Protein AF-A0A165Q2B5-F1 (afdb_monomer)

Nearest PDB structures (foldseek):
  4tl8-assembly1_B  TM=6.111E-01  e=4.182E-02  Synechococcus elongatus PCC 7942 = FACHB-805
  4tle-assembly1_E  TM=6.209E-01  e=4.463E-02  Synechococcus elongatus PCC 7942 = FACHB-805
  1ve2-assembly1_A  TM=5.602E-01  e=1.633E-01  Thermus thermophilus
  2d3w-assembly1_C  TM=3.473E-01  e=1.107E-01  Escherichia coli
  4dja-assembly1_A  TM=4.461E-01  e=8.543E+00  Agrobacterium fabrum str. C58

Structure (mmCIF, N/CA/C/O backbone):
data_AF-A0A165Q2B5-F1
#
_entry.id   AF-A0A165Q2B5-F1
#
loop_
_atom_site.group_PDB
_atom_site.id
_atom_site.type_symbol
_atom_site.label_atom_id
_atom_site.label_alt_id
_atom_site.label_comp_id
_atom_site.label_asym_id
_atom_site.label_entity_id
_atom_site.label_seq_id
_atom_site.pdbx_PDB_ins_code
_atom_site.Cartn_x
_atom_site.Cartn_y
_atom_site.Cartn_z
_atom_site.occupancy
_atom_site.B_iso_or_equiv
_atom_site.auth_seq_id
_atom_site.auth_comp_id
_atom_site.auth_asym_id
_atom_site.auth_atom_id
_atom_site.pdbx_PDB_model_num
ATOM 1 N N . MET A 1 1 ? -5.079 -9.670 -2.281 1.00 87.12 1 MET A N 1
ATOM 2 C CA . MET A 1 1 ? -4.135 -8.729 -2.909 1.00 87.12 1 MET A CA 1
ATOM 3 C C . MET A 1 1 ? -4.652 -8.369 -4.278 1.00 87.12 1 MET A C 1
ATOM 5 O O . MET A 1 1 ? -5.017 -9.271 -5.028 1.00 87.12 1 MET A O 1
ATOM 9 N N . LEU A 1 2 ? -4.683 -7.080 -4.603 1.00 88.69 2 LEU A N 1
ATOM 10 C CA . LEU A 1 2 ? -4.936 -6.594 -5.955 1.00 88.69 2 LEU A CA 1
ATOM 11 C C . LEU A 1 2 ? -3.607 -6.193 -6.600 1.00 88.69 2 LEU A C 1
ATOM 13 O O . LEU A 1 2 ? -2.816 -5.466 -6.005 1.00 88.69 2 LEU A O 1
ATOM 17 N N . VAL A 1 3 ? -3.379 -6.659 -7.824 1.00 87.19 3 VAL A N 1
ATOM 18 C CA . VAL A 1 3 ? -2.212 -6.299 -8.630 1.00 87.19 3 VAL A CA 1
ATOM 19 C C . VAL A 1 3 ? -2.683 -5.518 -9.847 1.00 87.19 3 VAL A C 1
ATOM 21 O O . VAL A 1 3 ? -3.522 -5.998 -10.606 1.00 87.19 3 VAL A O 1
ATOM 24 N N . ILE A 1 4 ? -2.127 -4.325 -10.040 1.00 87.50 4 ILE A N 1
ATOM 25 C CA . ILE A 1 4 ? -2.413 -3.452 -11.175 1.00 87.50 4 ILE A CA 1
ATOM 26 C C . ILE A 1 4 ? -1.192 -3.460 -12.093 1.00 87.50 4 ILE A C 1
ATOM 28 O O . ILE A 1 4 ? -0.169 -2.841 -11.798 1.00 87.50 4 ILE A O 1
ATOM 32 N N . LEU A 1 5 ? -1.310 -4.166 -13.214 1.00 85.75 5 LEU A N 1
ATOM 33 C 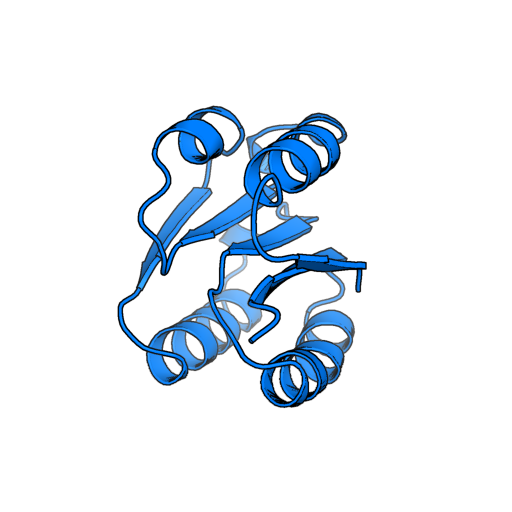CA . LEU A 1 5 ? -0.276 -4.253 -14.242 1.00 85.75 5 LEU A CA 1
ATOM 34 C C . LEU A 1 5 ? -0.553 -3.235 -15.356 1.00 85.75 5 LEU A C 1
ATOM 36 O O . LEU A 1 5 ? -1.687 -3.119 -15.819 1.00 85.75 5 LEU A O 1
ATOM 40 N N . GLY A 1 6 ? 0.477 -2.527 -15.821 1.00 82.75 6 GLY A N 1
ATOM 41 C CA .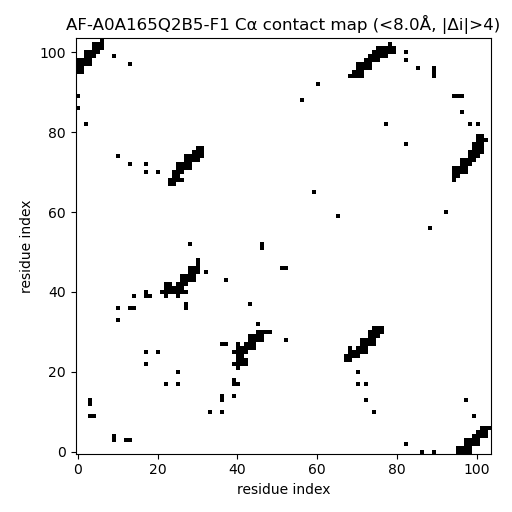 GLY A 1 6 ? 0.359 -1.733 -17.045 1.00 82.75 6 GLY A CA 1
ATOM 42 C C . GLY A 1 6 ? 1.497 -0.749 -17.296 1.00 82.75 6 GLY A C 1
ATOM 43 O O . GLY A 1 6 ? 2.226 -0.353 -16.384 1.00 82.75 6 GLY A O 1
ATOM 44 N N . LYS A 1 7 ? 1.619 -0.299 -18.549 1.00 78.94 7 LYS A N 1
ATOM 45 C CA . LYS A 1 7 ? 2.616 0.707 -18.962 1.00 78.94 7 LYS A CA 1
ATOM 46 C C . LYS A 1 7 ? 2.248 2.125 -18.512 1.00 78.94 7 LYS A C 1
ATOM 48 O O . LYS A 1 7 ? 3.129 2.874 -18.103 1.00 78.94 7 LYS A O 1
ATOM 53 N N . SER A 1 8 ? 0.959 2.471 -18.507 1.00 81.12 8 SER A N 1
ATOM 54 C CA . SER A 1 8 ? 0.424 3.778 -18.089 1.00 81.12 8 SER A CA 1
ATOM 55 C C . SER A 1 8 ? -0.939 3.636 -17.390 1.00 81.12 8 SER A C 1
ATOM 57 O O . SER A 1 8 ? -1.549 2.569 -17.413 1.00 81.12 8 SER A O 1
ATOM 59 N N . GLY A 1 9 ? -1.408 4.691 -16.709 1.00 83.44 9 GLY A N 1
ATOM 60 C CA . GLY A 1 9 ? -2.756 4.748 -16.114 1.00 83.44 9 GLY A CA 1
ATOM 61 C C . GLY A 1 9 ? -2.954 4.012 -14.780 1.00 83.44 9 GLY A C 1
ATOM 62 O O . GLY A 1 9 ? -4.044 4.079 -14.214 1.00 83.44 9 GLY A O 1
ATOM 63 N N . LYS A 1 10 ? -1.916 3.361 -14.240 1.00 88.00 10 LYS A N 1
ATOM 64 C CA . LYS A 1 10 ? -1.974 2.604 -12.976 1.00 88.00 10 LYS A CA 1
ATOM 65 C C . LYS A 1 10 ? -2.413 3.460 -11.784 1.00 88.00 10 LYS A C 1
ATOM 67 O O . LYS A 1 10 ? -3.297 3.043 -11.039 1.00 88.00 10 LYS A O 1
ATOM 72 N N . SER A 1 11 ? -1.891 4.682 -11.666 1.00 85.31 11 SER A N 1
ATOM 73 C CA . SER A 1 11 ? -2.224 5.593 -10.564 1.00 85.31 11 SER A CA 1
ATOM 74 C C . SER A 1 11 ? -3.708 6.000 -10.559 1.00 85.31 11 SER A C 1
ATOM 76 O O . SER A 1 11 ? -4.278 6.194 -9.496 1.00 85.31 11 SER A O 1
ATOM 78 N N . ARG A 1 12 ? -4.397 6.016 -11.713 1.00 88.19 12 ARG A N 1
ATOM 79 C CA . ARG A 1 12 ? -5.855 6.262 -11.771 1.00 88.19 12 ARG A CA 1
ATOM 80 C C . ARG A 1 12 ? -6.669 5.095 -11.202 1.00 88.19 12 ARG A C 1
ATOM 82 O O . ARG A 1 12 ? -7.736 5.300 -10.626 1.00 88.19 12 ARG A O 1
ATOM 89 N N . ILE A 1 13 ? -6.192 3.865 -11.390 1.00 89.81 13 ILE A N 1
ATOM 90 C CA . ILE A 1 13 ? -6.821 2.674 -10.806 1.00 89.81 13 ILE A CA 1
ATOM 91 C C . ILE A 1 13 ? -6.539 2.640 -9.301 1.00 89.81 13 ILE A C 1
ATOM 93 O O . ILE A 1 13 ? -7.468 2.418 -8.531 1.00 89.81 13 ILE A O 1
ATOM 97 N N . LEU A 1 14 ? -5.304 2.947 -8.883 1.00 89.62 14 LEU A N 1
ATOM 98 C CA . LEU A 1 14 ? -4.959 3.117 -7.467 1.00 89.62 14 LEU A CA 1
ATOM 99 C C . LEU A 1 14 ? -5.856 4.147 -6.782 1.00 89.62 14 LEU A C 1
ATOM 101 O O . LEU A 1 14 ? -6.464 3.843 -5.764 1.00 89.62 14 LEU A O 1
ATOM 105 N N . GLU A 1 15 ? -6.004 5.329 -7.378 1.00 91.31 15 GLU A N 1
ATOM 106 C CA . GLU A 1 15 ? -6.861 6.395 -6.865 1.00 91.31 15 GLU A CA 1
ATOM 107 C C . GLU A 1 15 ? -8.302 5.909 -6.642 1.00 91.31 15 GLU A C 1
ATOM 109 O O . GLU A 1 15 ? -8.910 6.185 -5.608 1.00 91.31 15 GLU A O 1
ATOM 114 N N . ARG A 1 16 ? -8.854 5.152 -7.598 1.00 92.38 16 ARG A N 1
ATOM 115 C CA . ARG A 1 16 ? -10.198 4.576 -7.478 1.00 92.38 16 ARG A CA 1
ATOM 116 C C . ARG A 1 16 ? -10.295 3.591 -6.312 1.00 92.38 16 ARG A C 1
ATOM 118 O O . ARG A 1 16 ? -11.295 3.621 -5.600 1.00 92.38 16 ARG A O 1
ATOM 125 N N . GLU A 1 17 ? -9.294 2.734 -6.128 1.00 93.38 17 GLU A N 1
ATOM 126 C CA . GLU A 1 17 ? -9.267 1.773 -5.020 1.00 93.38 17 GLU A CA 1
ATOM 127 C C . GLU A 1 17 ? -9.129 2.473 -3.664 1.00 93.38 17 GLU A C 1
ATOM 129 O O . GLU A 1 17 ? -9.840 2.119 -2.727 1.00 93.38 17 GLU A O 1
ATOM 134 N N . MET A 1 18 ? -8.281 3.502 -3.570 1.00 93.88 18 MET A N 1
ATOM 135 C CA . MET A 1 18 ? -8.098 4.293 -2.348 1.00 93.88 18 MET A CA 1
ATOM 136 C C . MET A 1 18 ? -9.382 5.022 -1.949 1.00 93.88 18 MET A C 1
ATOM 138 O O . MET A 1 18 ? -9.757 5.014 -0.783 1.00 93.88 18 MET A O 1
ATOM 142 N N . LYS A 1 19 ? -10.112 5.592 -2.918 1.00 94.12 19 LYS A N 1
ATOM 143 C CA . LYS A 1 19 ? -11.388 6.292 -2.678 1.00 94.12 19 LYS A CA 1
ATOM 144 C C . LYS A 1 19 ? -12.507 5.402 -2.130 1.00 94.12 19 LYS A C 1
ATOM 146 O O . LYS A 1 19 ? -13.518 5.935 -1.682 1.00 94.12 19 LYS A O 1
ATOM 151 N N . ALA A 1 20 ? -12.357 4.078 -2.171 1.00 94.00 20 ALA A N 1
ATOM 152 C CA . ALA A 1 20 ? -13.305 3.164 -1.539 1.00 94.00 20 ALA A CA 1
ATOM 153 C C . ALA A 1 20 ? -13.160 3.114 -0.003 1.00 94.00 20 ALA A C 1
ATOM 155 O O . ALA A 1 20 ? -14.000 2.511 0.660 1.00 94.00 20 ALA A O 1
ATOM 156 N N . TYR A 1 21 ? -12.118 3.741 0.553 1.00 94.88 21 TYR A N 1
ATOM 157 C CA . TYR A 1 21 ? -11.798 3.771 1.977 1.00 94.88 21 TYR A CA 1
ATOM 158 C C . TYR A 1 21 ? -11.710 5.218 2.485 1.00 94.88 21 TYR A C 1
ATOM 160 O O . TYR A 1 21 ? -11.438 6.151 1.726 1.00 94.88 21 TYR A O 1
ATOM 168 N N . SER A 1 22 ? -11.918 5.411 3.791 1.00 95.94 22 SER A N 1
ATOM 169 C CA . SER A 1 22 ? -11.566 6.670 4.461 1.00 95.94 22 SER A CA 1
ATOM 170 C C . SER A 1 22 ? -10.048 6.862 4.457 1.00 95.94 22 SER A C 1
ATOM 172 O O . SER A 1 22 ? -9.306 5.884 4.547 1.00 95.94 22 SER A O 1
ATOM 174 N N . LYS A 1 23 ? -9.576 8.112 4.394 1.00 95.44 23 LYS A N 1
ATOM 175 C CA . LYS A 1 23 ? -8.143 8.429 4.251 1.00 95.44 23 LYS A CA 1
ATOM 176 C C . LYS A 1 23 ? -7.294 7.870 5.395 1.00 95.44 23 LYS A C 1
ATOM 178 O O . LYS A 1 23 ? -6.159 7.468 5.177 1.00 95.44 23 LYS A O 1
ATOM 183 N N . GLU A 1 24 ? -7.851 7.826 6.596 1.00 95.06 24 GLU A N 1
ATOM 184 C CA . GLU A 1 24 ? -7.224 7.342 7.829 1.00 95.06 24 GLU A CA 1
ATOM 185 C C . GLU A 1 24 ? -6.986 5.826 7.808 1.00 95.06 24 GLU A C 1
ATOM 187 O O . GLU A 1 24 ? -6.126 5.323 8.524 1.00 95.06 24 GLU A O 1
ATOM 192 N N . LYS A 1 25 ? -7.718 5.101 6.952 1.00 96.31 25 LYS A N 1
ATOM 193 C CA . LYS A 1 25 ? -7.642 3.641 6.808 1.00 96.31 25 LYS A CA 1
ATOM 194 C C . LYS A 1 25 ? -6.709 3.188 5.688 1.00 96.31 25 LYS A C 1
ATOM 196 O O . LYS A 1 25 ? -6.569 1.985 5.454 1.00 96.31 25 LYS A O 1
ATOM 201 N N . VAL A 1 26 ? -6.110 4.128 4.967 1.00 96.56 26 VAL A N 1
ATOM 202 C CA . VAL A 1 26 ? -5.217 3.858 3.842 1.00 96.56 26 VAL A CA 1
ATOM 203 C C . VAL A 1 26 ? -3.804 4.246 4.251 1.00 96.56 26 VAL A C 1
ATOM 205 O O . VAL A 1 26 ? -3.600 5.293 4.848 1.00 96.56 26 VAL A O 1
ATOM 208 N N . LEU A 1 27 ? -2.828 3.408 3.920 1.00 95.38 27 LEU A N 1
ATOM 209 C CA . LEU A 1 27 ? -1.409 3.736 3.968 1.00 95.38 27 LEU A CA 1
ATOM 210 C C . LEU A 1 27 ? -0.848 3.681 2.553 1.00 95.38 27 LEU A C 1
ATOM 212 O O . LEU A 1 27 ? -0.976 2.660 1.881 1.00 95.38 27 LEU A O 1
ATOM 216 N N . LEU A 1 28 ? -0.207 4.761 2.115 1.00 94.62 28 LEU A N 1
ATOM 217 C CA . LEU A 1 28 ? 0.538 4.809 0.863 1.00 94.62 28 LEU A CA 1
ATOM 218 C C . LEU A 1 28 ? 2.031 4.643 1.150 1.00 94.62 28 LEU A C 1
ATOM 220 O O . LEU A 1 28 ? 2.619 5.446 1.874 1.00 94.62 28 LEU A O 1
ATOM 224 N N . ILE A 1 29 ? 2.635 3.620 0.553 1.00 92.62 29 ILE A N 1
ATOM 225 C CA . ILE A 1 29 ? 4.083 3.434 0.491 1.00 92.62 29 ILE A CA 1
ATOM 226 C C . ILE A 1 29 ? 4.501 3.751 -0.944 1.00 92.62 29 ILE A C 1
ATOM 228 O O . ILE A 1 29 ? 4.219 2.987 -1.873 1.00 92.62 29 ILE A O 1
ATOM 232 N N . ASP A 1 30 ? 5.117 4.916 -1.114 1.00 88.25 30 ASP A N 1
ATOM 233 C CA . ASP A 1 30 ? 5.421 5.510 -2.412 1.00 88.25 30 ASP A CA 1
ATOM 234 C C . ASP A 1 30 ? 6.908 5.348 -2.761 1.00 88.25 30 ASP A C 1
ATOM 236 O O . ASP A 1 30 ? 7.775 5.860 -2.051 1.00 88.25 30 ASP A O 1
ATOM 240 N N . LEU A 1 31 ? 7.197 4.635 -3.856 1.00 84.19 31 LEU A N 1
ATOM 241 C CA . LEU A 1 31 ? 8.551 4.501 -4.425 1.00 84.19 31 LEU A CA 1
ATOM 242 C C . LEU A 1 31 ? 8.708 5.283 -5.729 1.00 84.19 31 LEU A C 1
ATOM 244 O O . LEU A 1 31 ? 9.810 5.381 -6.266 1.00 84.19 31 LEU A O 1
ATOM 248 N N . VAL A 1 32 ? 7.608 5.765 -6.303 1.00 81.81 32 VAL A N 1
ATOM 249 C CA . VAL A 1 32 ? 7.580 6.354 -7.648 1.00 81.81 32 VAL A CA 1
ATOM 250 C C . VAL A 1 32 ? 7.506 7.878 -7.574 1.00 81.81 32 VAL A C 1
ATOM 252 O O . VAL A 1 32 ? 7.954 8.554 -8.500 1.00 81.81 32 VAL A O 1
ATOM 255 N N . GLY A 1 33 ? 6.995 8.420 -6.471 1.00 78.19 33 GLY A N 1
ATOM 256 C CA . GLY A 1 33 ? 6.795 9.841 -6.255 1.00 78.19 33 GLY A CA 1
ATOM 257 C C . GLY A 1 33 ? 5.580 10.336 -7.025 1.00 78.19 33 GLY A C 1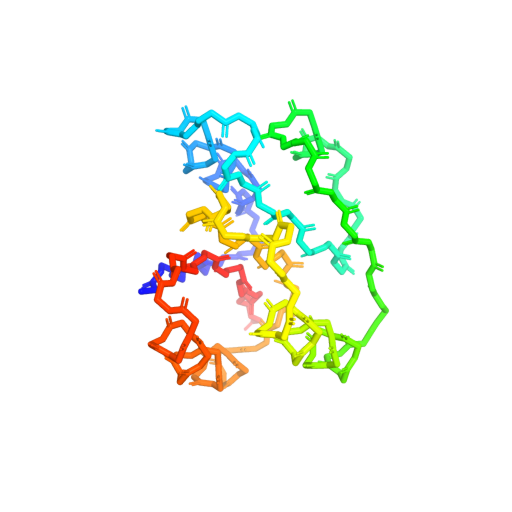
ATOM 258 O O . GLY A 1 33 ? 5.738 11.133 -7.949 1.00 78.19 33 GLY A O 1
ATOM 259 N N . VAL A 1 34 ? 4.372 9.877 -6.674 1.00 77.94 34 VAL A N 1
ATOM 260 C CA . VAL A 1 34 ? 3.121 10.334 -7.312 1.00 77.94 34 VAL A CA 1
ATOM 261 C C . VAL A 1 34 ? 2.302 11.190 -6.338 1.00 77.94 34 VAL A C 1
ATOM 263 O O . VAL A 1 34 ? 1.440 10.682 -5.614 1.00 77.94 34 VAL A O 1
ATOM 266 N N . PRO A 1 35 ? 2.478 12.530 -6.362 1.00 79.44 35 PRO A N 1
ATOM 267 C CA . PRO A 1 35 ? 1.829 13.437 -5.414 1.00 79.44 35 PRO A CA 1
ATOM 268 C C . PRO A 1 35 ? 0.301 13.352 -5.410 1.00 79.44 35 PRO A C 1
ATOM 270 O O . PRO A 1 35 ? -0.336 13.603 -4.390 1.00 79.44 35 PRO A O 1
ATOM 273 N N . ALA A 1 36 ? -0.308 12.985 -6.543 1.00 83.19 36 ALA A N 1
ATOM 274 C CA . ALA A 1 36 ? -1.760 12.904 -6.672 1.00 83.19 36 ALA A CA 1
ATOM 275 C C . ALA A 1 36 ? -2.390 11.909 -5.678 1.00 83.19 36 ALA A C 1
ATOM 277 O O . ALA A 1 36 ? -3.471 12.173 -5.145 1.00 83.19 36 ALA A O 1
ATOM 278 N N . LEU A 1 37 ? -1.704 10.799 -5.381 1.00 87.56 37 LEU A N 1
ATOM 279 C CA . LEU A 1 37 ? -2.219 9.758 -4.490 1.00 87.56 37 LEU A CA 1
ATOM 280 C C . LEU A 1 37 ? -2.176 10.163 -3.015 1.00 87.56 37 LEU A C 1
ATOM 282 O O . LEU A 1 37 ? -3.029 9.728 -2.242 1.00 87.56 37 LEU A O 1
ATOM 286 N N . GLN A 1 38 ? -1.256 11.050 -2.631 1.00 89.69 38 GLN A N 1
ATOM 287 C CA . GLN A 1 38 ? -1.102 11.504 -1.244 1.00 89.69 38 GLN A CA 1
ATOM 288 C C . GLN A 1 38 ? -2.381 12.161 -0.711 1.00 89.69 38 GLN A C 1
ATOM 290 O O . GLN A 1 38 ? -2.724 12.026 0.457 1.00 89.69 38 GLN A O 1
ATOM 295 N N . SER A 1 39 ? -3.158 12.811 -1.584 1.00 90.69 39 SER A N 1
ATOM 296 C CA . SER A 1 39 ? -4.424 13.443 -1.198 1.00 90.69 39 SER A CA 1
ATOM 297 C C . SER A 1 39 ? -5.516 12.452 -0.754 1.00 90.69 39 SER A C 1
ATOM 299 O O . SER A 1 39 ? -6.523 12.879 -0.180 1.00 90.69 39 SER A O 1
ATOM 301 N N . HIS A 1 40 ? -5.331 11.148 -0.987 1.00 92.75 40 HIS A N 1
ATOM 302 C CA . HIS A 1 40 ? -6.290 10.078 -0.687 1.00 92.75 40 HIS A CA 1
ATOM 303 C C . HIS A 1 40 ? -5.937 9.251 0.550 1.00 92.75 40 HIS A C 1
ATOM 305 O O . HIS A 1 40 ? -6.587 8.244 0.815 1.00 92.75 40 HIS A O 1
ATOM 311 N N . THR A 1 41 ? -4.943 9.679 1.319 1.00 93.69 41 THR A N 1
ATOM 312 C CA . THR A 1 41 ? -4.485 8.976 2.514 1.00 93.69 41 THR A CA 1
ATOM 313 C C . THR A 1 41 ? -4.069 9.973 3.597 1.00 93.69 41 THR A C 1
ATOM 315 O O . THR A 1 41 ? -3.621 11.075 3.289 1.00 93.69 41 THR A O 1
ATOM 318 N N . ALA A 1 42 ? -4.244 9.606 4.866 1.00 92.38 42 ALA A N 1
ATOM 319 C CA . ALA A 1 42 ? -3.669 10.334 5.999 1.00 92.38 42 ALA A CA 1
ATOM 320 C C . ALA A 1 42 ? -2.246 9.846 6.329 1.00 92.38 42 ALA A C 1
ATOM 322 O O . ALA A 1 42 ? -1.490 10.550 6.992 1.00 92.38 42 ALA A O 1
ATOM 323 N N . TRP A 1 43 ? -1.875 8.662 5.833 1.00 92.56 43 TRP A N 1
ATOM 324 C CA . TRP A 1 43 ? -0.596 8.014 6.086 1.00 92.56 43 TRP A CA 1
ATOM 325 C C . TRP A 1 43 ? 0.158 7.842 4.768 1.00 92.56 43 TRP A C 1
ATOM 327 O O . TRP A 1 43 ? -0.259 7.090 3.882 1.00 92.56 43 TRP A O 1
ATOM 337 N N . THR A 1 44 ? 1.266 8.561 4.612 1.00 93.00 44 THR A N 1
ATOM 338 C CA . THR A 1 44 ? 2.161 8.430 3.458 1.00 93.00 44 THR A CA 1
ATOM 339 C C . THR A 1 44 ? 3.585 8.294 3.950 1.00 93.00 44 THR A C 1
ATOM 341 O O . THR A 1 44 ? 4.042 9.111 4.744 1.00 93.00 44 THR A O 1
ATOM 344 N N . THR A 1 45 ? 4.283 7.305 3.407 1.00 91.44 45 THR A N 1
ATOM 345 C CA . THR A 1 45 ? 5.724 7.157 3.553 1.00 91.44 45 THR A CA 1
ATOM 346 C C . THR A 1 45 ? 6.343 6.996 2.177 1.00 91.44 45 THR A C 1
ATOM 348 O O . THR A 1 45 ? 5.888 6.185 1.370 1.00 91.44 45 THR A O 1
ATOM 351 N N . SER A 1 46 ? 7.399 7.759 1.923 1.00 89.69 46 SER A N 1
ATOM 352 C CA . SER A 1 46 ? 8.265 7.562 0.766 1.00 89.69 46 SER A CA 1
ATOM 353 C C . SER A 1 46 ? 9.409 6.630 1.134 1.00 89.69 46 SER A C 1
ATOM 355 O O . SER A 1 46 ? 9.988 6.764 2.211 1.00 89.69 46 SER A O 1
ATOM 357 N N . VAL A 1 47 ? 9.745 5.707 0.240 1.00 88.19 47 VAL A N 1
ATOM 358 C CA . VAL A 1 47 ? 10.930 4.855 0.388 1.00 88.19 47 VAL A CA 1
ATOM 359 C C . VAL A 1 47 ? 11.686 4.750 -0.932 1.00 88.19 47 VAL A C 1
ATOM 361 O O . VAL A 1 47 ? 11.124 5.002 -1.996 1.00 88.19 47 VAL A O 1
ATOM 364 N N . GLU A 1 48 ? 12.965 4.386 -0.873 1.00 85.00 48 GLU A N 1
ATOM 365 C CA . GLU A 1 48 ? 13.839 4.370 -2.053 1.00 85.00 48 GLU A CA 1
ATOM 366 C C . GLU A 1 48 ? 14.059 2.955 -2.596 1.00 85.00 48 GLU A C 1
ATOM 368 O O . GLU A 1 48 ? 14.265 2.761 -3.797 1.00 85.00 48 GLU A O 1
ATOM 373 N N . THR A 1 49 ?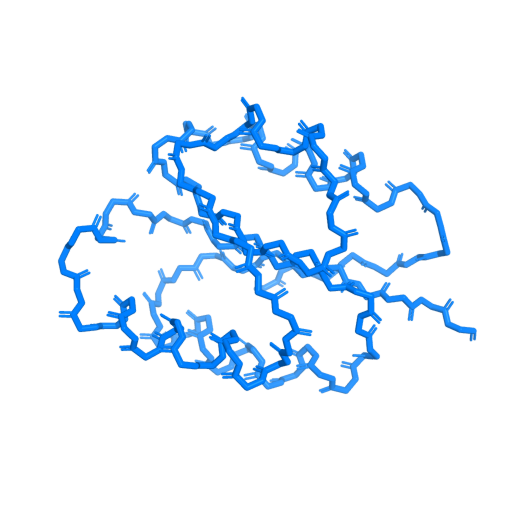 13.998 1.946 -1.725 1.00 86.31 49 THR A N 1
ATOM 374 C CA . THR A 1 49 ? 14.316 0.559 -2.067 1.00 86.31 49 THR A CA 1
ATOM 375 C C . THR A 1 49 ? 13.230 -0.423 -1.631 1.00 86.31 49 THR A C 1
ATOM 377 O O . THR A 1 49 ? 12.388 -0.146 -0.776 1.00 86.31 49 THR A O 1
ATOM 380 N N . TYR A 1 50 ? 13.263 -1.636 -2.190 1.00 84.38 50 TYR A N 1
ATOM 381 C CA . TYR A 1 50 ? 12.378 -2.716 -1.741 1.00 84.38 50 TYR A CA 1
ATOM 382 C C . TYR A 1 50 ? 12.697 -3.180 -0.316 1.00 84.38 50 TYR A C 1
ATOM 384 O O . TYR A 1 50 ? 11.795 -3.635 0.387 1.00 84.38 50 TYR A O 1
ATOM 392 N N . GLN A 1 51 ? 13.957 -3.076 0.120 1.00 87.25 51 GLN A N 1
ATOM 393 C CA . GLN A 1 51 ? 14.342 -3.395 1.493 1.00 87.25 51 GLN A CA 1
ATOM 394 C C . GLN A 1 51 ? 13.677 -2.446 2.492 1.00 87.25 51 GLN A C 1
ATOM 396 O O . GLN A 1 51 ? 13.186 -2.909 3.521 1.00 87.25 51 GLN A O 1
ATOM 401 N N . ASP A 1 52 ? 13.580 -1.160 2.156 1.00 90.00 52 ASP A N 1
ATOM 402 C CA . ASP A 1 52 ? 12.918 -0.159 2.999 1.00 90.00 52 ASP A CA 1
ATOM 403 C C . ASP A 1 52 ? 11.430 -0.472 3.178 1.00 90.00 52 ASP A C 1
ATOM 405 O O . ASP A 1 52 ? 10.901 -0.379 4.284 1.00 90.00 52 ASP A O 1
ATOM 409 N N . VAL A 1 53 ? 10.759 -0.936 2.114 1.00 90.38 53 VAL A N 1
ATOM 410 C CA . VAL A 1 53 ? 9.374 -1.420 2.215 1.00 90.38 53 VAL A CA 1
ATOM 411 C C . VAL A 1 53 ? 9.281 -2.557 3.228 1.00 90.38 53 VAL A C 1
ATOM 413 O O . VAL A 1 53 ? 8.384 -2.568 4.062 1.00 90.38 53 VAL A O 1
ATOM 416 N N . VAL A 1 54 ? 10.179 -3.542 3.156 1.00 90.56 54 VAL A N 1
ATOM 417 C CA . VAL A 1 54 ? 10.136 -4.700 4.059 1.00 90.56 54 VAL A CA 1
ATOM 418 C C . VAL A 1 54 ? 10.376 -4.276 5.507 1.00 90.56 54 VAL A C 1
ATOM 420 O O . VAL A 1 54 ? 9.663 -4.751 6.389 1.00 90.56 54 VAL A O 1
ATOM 423 N N . ALA A 1 55 ? 11.324 -3.370 5.751 1.00 92.94 55 ALA A N 1
ATOM 424 C CA . ALA A 1 55 ? 11.561 -2.811 7.079 1.00 92.94 55 ALA A CA 1
ATOM 425 C C . ALA A 1 55 ? 10.311 -2.094 7.617 1.00 92.94 55 ALA A C 1
ATOM 427 O O . ALA A 1 55 ? 9.898 -2.341 8.748 1.00 92.94 55 ALA A O 1
ATOM 428 N N . LEU A 1 56 ? 9.646 -1.298 6.776 1.00 93.62 56 LEU A N 1
ATOM 429 C CA . LEU A 1 56 ? 8.407 -0.615 7.137 1.00 93.62 56 LEU A CA 1
ATOM 430 C C . LEU A 1 56 ? 7.267 -1.599 7.441 1.00 93.62 56 LEU A C 1
ATOM 432 O O . LEU A 1 56 ? 6.520 -1.408 8.394 1.00 93.62 56 LEU A O 1
ATOM 436 N N . LEU A 1 57 ? 7.138 -2.686 6.676 1.00 94.06 57 LEU A N 1
ATOM 437 C CA . LEU A 1 57 ? 6.138 -3.724 6.955 1.00 94.06 57 LEU A CA 1
ATOM 438 C C . LEU A 1 57 ? 6.401 -4.449 8.284 1.00 94.06 57 LEU A C 1
ATOM 440 O O . LEU A 1 57 ? 5.444 -4.807 8.970 1.00 94.06 57 LEU A O 1
ATOM 444 N N . MET A 1 58 ? 7.669 -4.642 8.664 1.00 94.31 58 MET A N 1
ATOM 445 C CA . MET A 1 58 ? 8.034 -5.170 9.985 1.00 94.31 58 MET A CA 1
ATOM 446 C C . MET A 1 58 ? 7.668 -4.198 11.111 1.00 94.31 58 MET A C 1
ATOM 448 O O . MET A 1 58 ? 7.198 -4.637 12.156 1.00 94.31 58 MET A O 1
ATOM 452 N N . GLU A 1 59 ? 7.856 -2.895 10.902 1.00 93.31 59 GLU A N 1
ATOM 453 C CA . GLU A 1 59 ? 7.448 -1.869 11.867 1.00 93.31 59 GLU A CA 1
ATOM 454 C C . GLU A 1 59 ? 5.924 -1.830 12.031 1.00 93.31 59 GLU A C 1
ATOM 456 O O . GLU A 1 59 ? 5.424 -1.845 13.154 1.00 93.31 59 GLU A O 1
ATOM 461 N N . ILE A 1 60 ? 5.180 -1.857 10.921 1.00 93.38 60 ILE A N 1
ATOM 462 C CA . ILE A 1 60 ? 3.709 -1.871 10.914 1.00 93.38 60 ILE A CA 1
ATOM 463 C C . ILE A 1 60 ? 3.158 -3.065 11.691 1.00 93.38 60 ILE A C 1
ATOM 465 O O . ILE A 1 60 ? 2.157 -2.932 12.387 1.00 93.38 60 ILE A O 1
ATOM 469 N N . GLU A 1 61 ? 3.795 -4.231 11.585 1.00 93.62 61 GLU A N 1
ATOM 470 C CA . GLU A 1 61 ? 3.382 -5.421 12.332 1.00 93.62 61 GLU A CA 1
ATOM 471 C C . GLU A 1 61 ? 3.460 -5.227 13.854 1.00 93.62 61 GLU A C 1
ATOM 473 O O . GLU A 1 61 ? 2.669 -5.810 14.590 1.00 93.62 61 GLU A O 1
ATOM 478 N N . GLN A 1 62 ? 4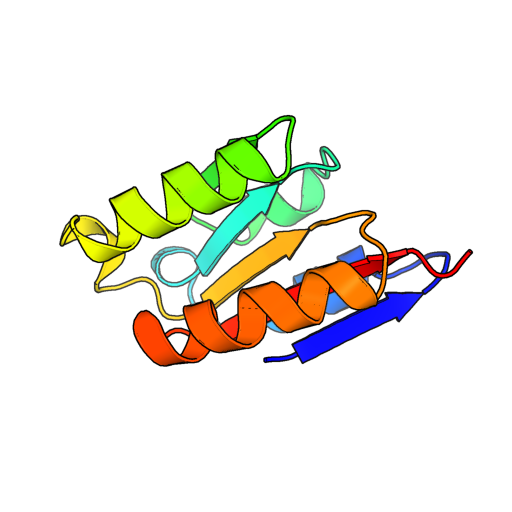.414 -4.426 14.329 1.00 92.44 62 GLN A N 1
ATOM 479 C CA . GLN A 1 62 ? 4.698 -4.241 15.754 1.00 92.44 62 GLN A CA 1
ATOM 480 C C . GLN A 1 62 ? 4.054 -2.978 16.338 1.00 92.44 62 GLN A C 1
ATOM 482 O O . GLN A 1 62 ? 4.117 -2.766 17.548 1.00 92.44 62 GLN A O 1
ATOM 487 N N . ASN A 1 63 ? 3.460 -2.126 15.500 1.00 91.62 63 ASN A N 1
ATOM 488 C CA . ASN A 1 63 ? 3.022 -0.791 15.882 1.00 91.62 63 ASN A CA 1
ATOM 489 C C . ASN A 1 63 ? 1.493 -0.652 15.816 1.00 91.62 63 ASN A C 1
ATOM 491 O O . ASN A 1 63 ? 0.887 -0.625 14.743 1.00 91.62 63 ASN A O 1
ATOM 495 N N . GLU A 1 64 ? 0.877 -0.495 16.990 1.00 88.94 64 GLU A N 1
ATOM 496 C CA . GLU A 1 64 ? -0.577 -0.405 17.157 1.00 88.94 64 GLU A CA 1
ATOM 497 C C . GLU A 1 64 ? -1.213 0.797 16.443 1.00 88.94 64 GLU A C 1
ATOM 499 O O . GLU A 1 64 ? -2.396 0.744 16.106 1.00 88.94 64 GLU A O 1
ATOM 504 N N . ASN A 1 65 ? -0.444 1.849 16.135 1.00 87.94 65 ASN A N 1
ATOM 505 C CA . ASN A 1 65 ? -0.951 3.015 15.403 1.00 87.94 65 ASN A CA 1
ATOM 506 C C . ASN A 1 65 ? -1.469 2.648 14.005 1.00 87.94 65 ASN A C 1
ATOM 508 O O . ASN A 1 65 ? -2.307 3.353 13.449 1.00 87.94 65 ASN A O 1
ATOM 512 N N . PHE A 1 66 ? -1.004 1.532 13.438 1.00 89.38 66 PHE A N 1
ATOM 513 C CA . PHE A 1 66 ? -1.463 1.048 12.141 1.00 89.38 66 PHE A CA 1
ATOM 514 C C .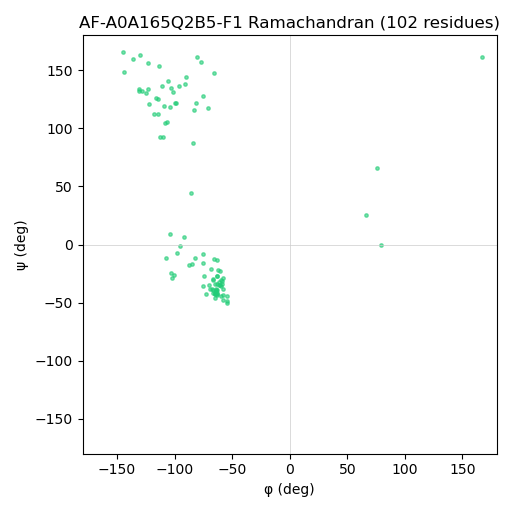 PHE A 1 66 ? -2.629 0.060 12.242 1.00 89.38 66 PHE A C 1
ATOM 516 O O . PHE A 1 66 ? -3.033 -0.495 11.219 1.00 89.38 66 PHE A O 1
ATOM 523 N N . ASN A 1 67 ? -3.206 -0.180 13.423 1.00 90.19 67 ASN A N 1
ATOM 524 C CA . ASN A 1 67 ? -4.347 -1.091 13.574 1.00 90.19 67 ASN A CA 1
ATOM 525 C C . ASN A 1 67 ? -5.575 -0.624 12.783 1.00 90.19 67 ASN A C 1
ATOM 527 O O . ASN A 1 67 ? -6.279 -1.452 12.210 1.00 90.19 67 ASN A O 1
ATOM 531 N N . GLU A 1 68 ? -5.789 0.690 12.685 1.00 92.31 68 GLU A N 1
ATOM 532 C CA . GLU A 1 68 ? -6.895 1.274 11.915 1.00 92.31 68 GLU A CA 1
ATOM 533 C C . GLU A 1 68 ? -6.663 1.243 10.396 1.00 92.31 68 GLU A C 1
ATOM 535 O O . GLU A 1 68 ? -7.610 1.384 9.620 1.00 92.31 68 GLU A O 1
ATOM 540 N N . VAL A 1 69 ? -5.420 1.026 9.949 1.00 95.31 69 VAL A N 1
ATOM 541 C CA . VAL A 1 69 ? -5.107 0.886 8.524 1.00 95.31 69 VAL A CA 1
ATOM 542 C C . VAL A 1 69 ? -5.655 -0.442 8.010 1.00 95.31 69 VAL A C 1
ATOM 544 O O . VAL A 1 69 ? -5.200 -1.516 8.404 1.00 95.31 69 VAL A O 1
ATOM 547 N N . GLU A 1 70 ? -6.584 -0.369 7.064 1.00 96.06 70 GLU A N 1
ATOM 548 C CA . GLU A 1 70 ? -7.203 -1.526 6.412 1.00 96.06 70 GLU A CA 1
ATOM 549 C C . GLU A 1 70 ? -6.593 -1.810 5.034 1.00 96.06 70 GLU A C 1
ATOM 551 O O . GLU A 1 70 ? -6.609 -2.955 4.576 1.00 96.06 70 GLU A O 1
ATOM 556 N N . MET A 1 71 ? -6.044 -0.787 4.369 1.00 95.94 71 MET A N 1
ATOM 557 C CA . MET A 1 71 ? -5.439 -0.890 3.042 1.00 95.94 71 MET A CA 1
ATOM 558 C C . MET A 1 71 ? -4.001 -0.372 3.046 1.00 95.94 71 MET A C 1
ATOM 560 O O . MET A 1 71 ? -3.746 0.757 3.452 1.00 95.94 71 MET A O 1
ATOM 564 N N . ILE A 1 72 ? -3.081 -1.166 2.498 1.00 95.12 72 ILE A N 1
ATOM 565 C CA . ILE A 1 72 ? -1.722 -0.740 2.164 1.00 95.12 72 ILE A CA 1
ATOM 566 C C . ILE A 1 72 ? -1.594 -0.672 0.641 1.00 95.12 72 ILE A C 1
ATOM 568 O O . ILE A 1 72 ? -1.759 -1.667 -0.070 1.00 95.12 72 ILE A O 1
ATOM 572 N N . VAL A 1 73 ? -1.303 0.524 0.145 1.00 93.44 73 VAL A N 1
ATOM 573 C CA . VAL A 1 73 ? -1.048 0.812 -1.260 1.00 93.44 73 VAL A CA 1
ATOM 574 C C . VAL A 1 73 ? 0.451 0.876 -1.487 1.00 93.44 73 VAL A C 1
ATOM 576 O O . VAL A 1 73 ? 1.153 1.673 -0.875 1.00 93.44 73 VAL A O 1
ATOM 579 N N . LEU A 1 74 ? 0.919 0.023 -2.384 1.00 89.81 74 LEU A N 1
ATOM 580 C CA . LEU A 1 74 ? 2.306 -0.140 -2.771 1.00 89.81 74 LEU A CA 1
ATOM 581 C C . LEU A 1 74 ? 2.456 0.331 -4.218 1.00 89.81 74 LEU A C 1
ATOM 583 O O . LEU A 1 74 ? 2.223 -0.433 -5.163 1.00 89.81 74 LEU A O 1
ATOM 587 N N . GLU A 1 75 ? 2.805 1.601 -4.411 1.00 84.31 75 GLU A N 1
ATOM 588 C CA . GLU A 1 75 ? 3.062 2.115 -5.755 1.00 84.31 75 GLU A CA 1
ATOM 589 C C . GLU A 1 75 ? 4.497 1.791 -6.159 1.00 84.31 75 GLU A C 1
ATOM 591 O O . GLU A 1 75 ? 5.432 2.554 -5.927 1.00 84.31 75 GLU A O 1
ATOM 596 N N . PHE A 1 76 ? 4.676 0.600 -6.727 1.00 76.75 76 PHE A N 1
ATOM 597 C CA . PHE A 1 76 ? 5.957 0.133 -7.229 1.00 76.75 76 PHE A CA 1
ATOM 598 C C . PHE A 1 76 ? 5.971 0.175 -8.756 1.00 76.75 76 PHE A C 1
ATOM 600 O O . PHE A 1 76 ? 5.023 -0.241 -9.423 1.00 76.75 76 PHE A O 1
ATOM 607 N N . ASN A 1 77 ? 7.093 0.571 -9.342 1.00 69.44 77 ASN A N 1
ATOM 608 C CA . ASN A 1 77 ? 7.422 0.189 -10.717 1.00 69.44 77 ASN A CA 1
ATOM 609 C C . ASN A 1 77 ? 8.112 -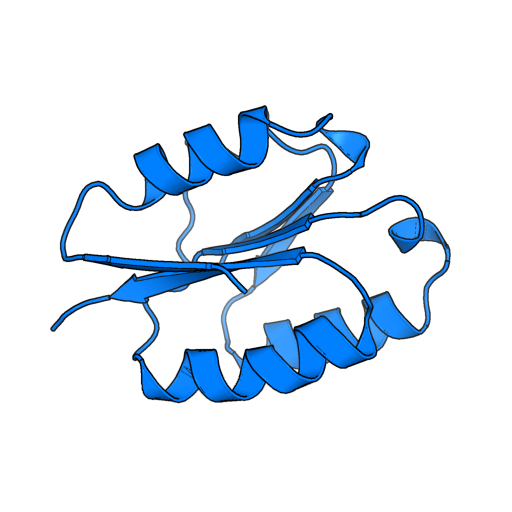1.187 -10.719 1.00 69.44 77 ASN A C 1
ATOM 611 O O . ASN A 1 77 ? 9.143 -1.389 -11.354 1.00 69.44 77 ASN A O 1
ATOM 615 N N . ALA A 1 78 ? 7.570 -2.130 -9.943 1.00 68.62 78 ALA A N 1
ATOM 616 C CA . ALA A 1 78 ? 8.172 -3.436 -9.717 1.00 68.62 78 ALA A CA 1
ATOM 617 C C . ALA A 1 78 ? 7.908 -4.413 -10.861 1.00 68.62 78 ALA A C 1
ATOM 619 O O . ALA A 1 78 ? 6.967 -4.247 -11.634 1.00 68.62 78 ALA A O 1
ATOM 620 N N . LYS A 1 79 ? 8.720 -5.476 -10.920 1.00 75.75 79 LYS A N 1
ATOM 621 C CA . LYS A 1 79 ? 8.452 -6.675 -11.727 1.00 75.75 79 LYS A CA 1
ATOM 622 C C . LYS A 1 79 ? 7.412 -7.565 -11.045 1.00 75.75 79 LYS A C 1
ATOM 624 O O . LYS A 1 79 ? 7.283 -7.558 -9.823 1.00 75.75 79 LYS A O 1
ATOM 629 N N . ILE A 1 80 ? 6.731 -8.409 -11.821 1.00 73.88 80 ILE A N 1
ATOM 630 C CA . ILE A 1 80 ? 5.667 -9.289 -11.306 1.00 73.88 80 ILE A CA 1
ATOM 631 C C . ILE A 1 80 ? 6.128 -10.266 -10.213 1.00 73.88 80 ILE A C 1
ATOM 633 O O . ILE A 1 80 ? 5.364 -10.602 -9.310 1.00 73.88 80 ILE A O 1
ATOM 637 N N . GLU A 1 81 ? 7.392 -10.688 -10.262 1.00 80.25 81 GLU A N 1
ATOM 638 C CA . GLU A 1 81 ? 8.011 -11.578 -9.272 1.00 80.25 81 GLU A CA 1
ATOM 639 C C . GLU A 1 81 ? 8.004 -10.967 -7.867 1.00 80.25 81 GLU A C 1
ATOM 641 O O . GLU A 1 81 ? 7.777 -11.671 -6.884 1.00 80.25 81 GLU A O 1
ATOM 646 N N . ILE A 1 82 ? 8.158 -9.644 -7.778 1.00 79.19 82 ILE A N 1
ATOM 647 C CA . ILE A 1 82 ? 8.206 -8.912 -6.514 1.00 79.19 82 ILE A CA 1
ATOM 648 C C . ILE A 1 82 ? 6.845 -8.951 -5.806 1.00 79.19 82 ILE A C 1
ATOM 650 O O . ILE A 1 82 ? 6.785 -9.148 -4.595 1.00 79.19 82 ILE A O 1
ATOM 654 N N . ALA A 1 83 ? 5.734 -8.867 -6.544 1.00 80.44 83 ALA A N 1
ATOM 655 C CA . ALA A 1 83 ? 4.402 -8.903 -5.940 1.00 80.44 83 ALA A CA 1
ATOM 656 C C . ALA A 1 83 ? 4.092 -10.224 -5.224 1.00 80.44 83 ALA A C 1
ATOM 658 O O . ALA A 1 83 ? 3.339 -10.227 -4.252 1.00 80.44 83 ALA A O 1
ATOM 659 N N . ARG A 1 84 ? 4.700 -11.346 -5.639 1.00 81.62 84 ARG A N 1
ATOM 660 C CA . ARG A 1 84 ? 4.513 -12.631 -4.944 1.00 81.62 84 ARG A CA 1
ATOM 661 C C . ARG A 1 84 ? 5.028 -12.589 -3.506 1.00 81.62 84 ARG A C 1
ATOM 663 O O . ARG A 1 84 ? 4.404 -13.201 -2.643 1.00 81.62 84 ARG A O 1
ATOM 670 N N . TYR A 1 85 ? 6.101 -11.843 -3.236 1.00 85.69 85 TYR A N 1
ATOM 671 C CA . TYR A 1 85 ? 6.637 -11.686 -1.880 1.00 85.69 85 TYR A CA 1
ATOM 672 C C . TYR A 1 85 ? 5.684 -10.929 -0.955 1.00 85.69 85 TYR A C 1
ATOM 674 O O . TYR A 1 85 ? 5.634 -11.212 0.236 1.00 85.69 85 TYR A O 1
ATOM 682 N N . TYR A 1 86 ? 4.883 -10.008 -1.487 1.00 88.75 86 TYR A N 1
ATOM 683 C CA . TYR A 1 86 ? 3.945 -9.227 -0.681 1.00 88.75 86 TYR A CA 1
ATOM 684 C C . TYR A 1 86 ? 2.632 -9.959 -0.379 1.00 88.75 86 TYR A C 1
ATOM 686 O O . TYR A 1 86 ? 1.902 -9.555 0.521 1.00 88.75 86 TYR A O 1
ATOM 694 N N . LEU A 1 87 ? 2.355 -11.086 -1.046 1.00 87.62 87 LEU A N 1
ATOM 695 C CA . LEU A 1 87 ? 1.190 -11.918 -0.732 1.00 87.62 87 LEU A CA 1
ATOM 696 C C . LEU A 1 87 ? 1.269 -12.515 0.686 1.00 87.62 87 LEU A C 1
ATOM 698 O O . LEU A 1 87 ? 0.250 -12.637 1.365 1.00 87.62 87 LEU A O 1
ATOM 702 N N . SER A 1 88 ? 2.462 -12.920 1.139 1.00 90.44 88 SER A N 1
ATOM 703 C CA . SER A 1 88 ? 2.640 -13.427 2.507 1.00 90.44 88 SER A CA 1
ATOM 704 C C . SER A 1 88 ? 2.470 -12.310 3.536 1.00 90.44 88 SER A C 1
ATOM 706 O O . SER A 1 88 ? 1.840 -12.537 4.566 1.00 90.44 88 SER A O 1
ATOM 708 N N . TRP A 1 89 ? 2.953 -11.104 3.228 1.00 93.69 89 TRP A N 1
ATOM 709 C CA . TRP A 1 89 ? 2.769 -9.915 4.059 1.00 93.69 89 TRP A CA 1
ATOM 710 C C . TRP A 1 89 ? 1.307 -9.505 4.196 1.00 93.69 89 TRP A C 1
ATOM 712 O O . TRP A 1 89 ? 0.864 -9.250 5.310 1.00 93.69 89 TRP A O 1
ATOM 722 N N . GLU A 1 90 ? 0.538 -9.522 3.105 1.00 93.56 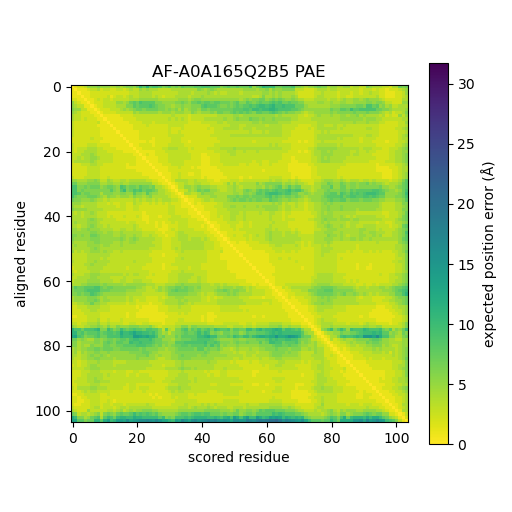90 GLU A N 1
ATOM 723 C CA . GLU A 1 90 ? -0.900 -9.236 3.147 1.00 93.56 90 GLU A CA 1
ATOM 724 C C . GLU A 1 90 ? -1.622 -10.144 4.154 1.00 93.56 90 GLU A C 1
ATOM 726 O O . GLU A 1 90 ? -2.353 -9.675 5.026 1.00 93.56 90 GLU A O 1
ATOM 731 N N . LYS A 1 91 ? -1.360 -11.455 4.075 1.00 91.75 91 LYS A N 1
ATOM 732 C CA . LYS A 1 91 ? -1.937 -12.443 4.996 1.00 91.75 91 LYS A CA 1
ATOM 733 C C . LYS A 1 91 ? -1.467 -12.238 6.431 1.00 91.75 91 LYS A C 1
ATOM 735 O O . LYS A 1 91 ? -2.270 -12.363 7.346 1.00 91.75 91 LYS A O 1
ATOM 740 N N . ARG A 1 92 ? -0.175 -11.956 6.613 1.00 93.50 92 ARG A N 1
ATOM 741 C CA . ARG A 1 92 ? 0.455 -11.785 7.925 1.00 93.50 92 ARG A CA 1
ATOM 742 C C . ARG A 1 92 ? -0.088 -10.566 8.666 1.00 93.50 92 ARG A C 1
ATOM 744 O O . ARG A 1 92 ? -0.363 -10.667 9.852 1.00 93.50 92 ARG A O 1
ATOM 751 N N . LEU A 1 93 ? -0.270 -9.450 7.963 1.00 94.38 93 LEU A N 1
ATOM 752 C CA . LEU A 1 93 ? -0.780 -8.209 8.548 1.00 94.38 93 LEU A CA 1
ATOM 753 C C . LEU A 1 93 ? -2.312 -8.157 8.612 1.00 94.38 93 LEU A C 1
ATOM 755 O O . LEU A 1 93 ? -2.855 -7.309 9.312 1.00 94.38 93 LEU A O 1
ATOM 759 N N . GLY A 1 94 ? -3.016 -9.015 7.865 1.00 93.94 94 GLY A N 1
ATOM 760 C CA . GLY A 1 94 ? -4.480 -9.000 7.803 1.00 93.94 94 GLY A CA 1
ATOM 761 C C . GLY A 1 94 ? -5.056 -7.735 7.155 1.00 93.94 94 GLY A C 1
ATOM 762 O O . GLY A 1 94 ? -6.184 -7.353 7.452 1.00 93.94 94 GLY A O 1
ATOM 763 N N . LYS A 1 95 ? -4.289 -7.072 6.281 1.00 94.75 95 LYS A N 1
ATOM 764 C CA . LYS A 1 95 ? -4.659 -5.818 5.595 1.00 94.75 95 LYS A CA 1
ATOM 765 C C . LYS A 1 95 ? -4.810 -6.075 4.101 1.00 94.75 95 LYS A C 1
ATOM 767 O O . LYS A 1 95 ? -4.153 -6.967 3.583 1.00 94.75 95 LYS A O 1
ATOM 772 N N . LYS A 1 96 ? -5.621 -5.301 3.375 1.00 95.44 96 LYS A N 1
ATOM 773 C CA . LYS A 1 96 ? -5.710 -5.391 1.904 1.00 95.44 96 LYS A CA 1
ATOM 774 C C . LYS A 1 96 ? -4.481 -4.746 1.274 1.00 95.44 96 LYS A C 1
ATOM 776 O O . LYS A 1 96 ? -4.187 -3.589 1.553 1.00 95.44 96 LYS A O 1
ATOM 781 N N . PHE A 1 97 ? -3.799 -5.455 0.381 1.00 94.56 97 PHE A N 1
ATOM 782 C CA . PHE A 1 97 ? -2.676 -4.899 -0.373 1.00 94.56 97 PHE A CA 1
ATOM 783 C C . PHE A 1 97 ? -3.107 -4.568 -1.801 1.00 94.56 97 PHE A C 1
ATOM 785 O O . PHE A 1 97 ? -3.745 -5.389 -2.473 1.00 94.56 97 PHE A O 1
ATOM 792 N N . VAL A 1 98 ? -2.724 -3.385 -2.280 1.00 92.50 98 VAL A N 1
ATOM 793 C CA . VAL A 1 98 ? -2.849 -2.990 -3.688 1.00 92.50 98 VAL A CA 1
ATOM 794 C C . VAL A 1 98 ? -1.470 -2.622 -4.202 1.00 92.50 98 VAL A C 1
ATOM 796 O O . VAL A 1 98 ? -0.838 -1.729 -3.654 1.00 92.50 98 VAL A O 1
ATOM 799 N N . ILE A 1 99 ? -0.999 -3.310 -5.239 1.00 89.56 99 ILE A N 1
ATOM 800 C CA . ILE A 1 99 ? 0.366 -3.151 -5.747 1.00 89.56 99 ILE A CA 1
ATOM 801 C C . ILE A 1 99 ? 0.323 -2.780 -7.219 1.00 89.56 99 ILE A C 1
ATOM 803 O O . ILE A 1 99 ? -0.379 -3.430 -7.998 1.00 89.56 99 ILE A O 1
ATOM 807 N N . THR A 1 100 ? 1.099 -1.780 -7.626 1.00 87.44 100 THR A N 1
ATOM 808 C CA . THR A 1 100 ? 1.361 -1.539 -9.048 1.00 87.44 100 THR A CA 1
ATOM 809 C C . THR A 1 100 ? 2.585 -2.301 -9.518 1.00 87.44 100 THR A C 1
ATOM 811 O O . THR A 1 100 ? 3.557 -2.478 -8.791 1.00 87.44 100 THR A O 1
ATOM 814 N N . ILE A 1 101 ? 2.526 -2.774 -10.756 1.00 83.25 101 ILE A N 1
ATOM 815 C CA . ILE A 1 101 ? 3.614 -3.499 -11.404 1.00 83.25 101 ILE A CA 1
ATOM 816 C C . ILE A 1 101 ? 3.831 -2.867 -12.772 1.00 83.25 101 ILE A C 1
ATOM 818 O O . ILE A 1 101 ? 2.873 -2.597 -13.506 1.00 83.25 101 ILE A O 1
ATOM 822 N N . GLN A 1 102 ? 5.092 -2.613 -13.107 1.00 78.88 102 GLN A N 1
ATOM 823 C CA . GLN A 1 102 ? 5.464 -2.123 -14.423 1.00 78.88 102 GLN A CA 1
ATOM 824 C C . GLN A 1 102 ? 5.541 -3.307 -15.389 1.00 78.88 102 GLN A C 1
ATOM 826 O O . GLN A 1 102 ? 6.290 -4.259 -15.173 1.00 78.88 102 GLN A O 1
ATOM 831 N N . ASP A 1 103 ? 4.749 -3.229 -16.455 1.00 68.94 103 ASP A N 1
ATOM 832 C CA . ASP A 1 103 ? 4.828 -4.156 -17.581 1.00 68.94 103 ASP A CA 1
ATOM 833 C C . ASP A 1 103 ? 5.945 -3.677 -18.521 1.00 68.94 103 ASP A C 1
ATOM 835 O O . ASP A 1 103 ? 5.870 -2.550 -19.028 1.00 68.94 103 ASP A O 1
ATOM 839 N N . TYR A 1 104 ? 7.005 -4.472 -18.681 1.00 63.59 104 TYR A N 1
ATOM 840 C CA . TYR A 1 104 ? 8.154 -4.146 -19.537 1.00 63.59 104 TYR A CA 1
ATOM 841 C C . TYR A 1 104 ? 7.915 -4.681 -20.952 1.00 63.59 104 TYR A C 1
ATOM 843 O O . TYR A 1 104 ? 7.841 -5.917 -21.099 1.00 63.59 104 TYR A O 1
#

Mean predicted aligned error: 3.69 Å

pLDDT: mean 88.4, std 6.78, range [63.59, 96.56]

Secondary structure (DSSP, 8-state):
-EEEE-SS-HHHHHHHHHTTS-GGGEEEEESS--HHHHTT-SEEEE-SSHHHH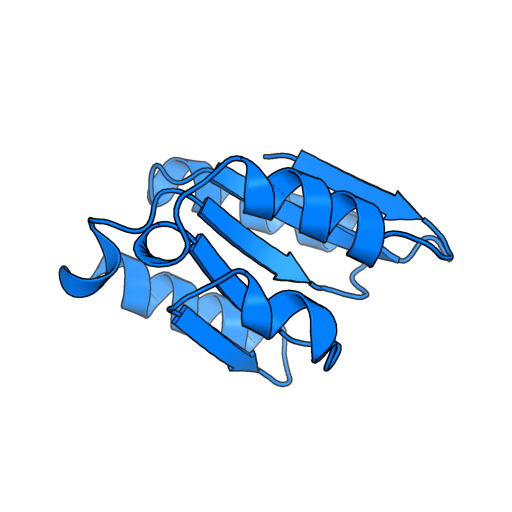HHHHHHHHH-GGGTT--EEEEEEEE-HHHHHHHHHHHHHHT-EEEEEE---

Foldseek 3Di:
DAEAEDQDDSVVVVQVVLVVDQQDQEAEEDQPDDVVCNVSHPHYDYDPDPVVVVVVLVVCLVDCSNVSHQEYEAEDCAAPVSVVVCVVSCVSNVHHYYYYYYDD

Solvent-accessible surface area (backbone atoms only — not comparable to full-atom values): 5870 Å² total; per-residue (Å²): 118,48,78,44,75,41,83,67,70,54,68,64,54,50,48,56,60,41,69,77,48,61,32,71,27,26,33,40,41,36,61,73,75,63,72,79,56,55,80,48,32,72,37,76,46,80,44,91,50,74,67,50,51,52,52,50,53,57,48,50,72,75,35,74,87,46,68,68,39,47,33,41,37,37,46,37,82,35,53,72,74,58,57,62,65,48,54,58,50,27,64,72,68,73,32,48,35,37,36,37,25,42,58,130

Sequence (104 aa):
MLVILGKSGKSRILEREMKAYSKEKVLLIDLVGVPALQSHTAWTTSVETYQDVVALLMEIEQNENFNEVEMIVLEFNAKIEIARYYLSWEKRLGKKFVITIQDY

Organism: NCBI:txid189691

Radius of gyration: 12.43 Å; Cα contacts (8 Å, |Δi|>4): 172; chains: 1; bounding box: 28×27×37 Å